Protein AF-G8Y1Y6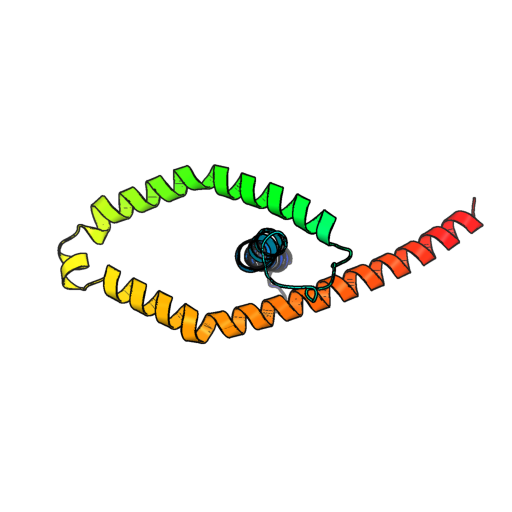-F1 (afdb_monomer_lite)

Organism: Pichia sorbitophila (strain ATCC MYA-4447 / BCRC 22081 / CBS 7064 / NBRC 10061 / NRRL Y-12695) (NCBI:txid559304)

Radius of gyration: 21.6 Å; chains: 1; bounding box: 58×42×57 Å

Structure (mmCIF, N/CA/C/O backbone):
data_AF-G8Y1Y6-F1
#
_entry.id   AF-G8Y1Y6-F1
#
loop_
_atom_site.group_PDB
_atom_site.id
_atom_site.type_symbol
_atom_site.label_atom_id
_atom_site.label_alt_id
_atom_site.label_comp_id
_atom_site.label_asym_id
_atom_site.label_entity_id
_atom_site.label_seq_id
_atom_site.pdbx_PDB_ins_code
_atom_site.Cartn_x
_atom_site.Cartn_y
_atom_site.Cartn_z
_atom_site.occupancy
_atom_site.B_iso_or_equiv
_atom_site.auth_seq_id
_atom_site.auth_comp_id
_atom_site.auth_asym_id
_atom_site.auth_atom_id
_atom_site.pdbx_PDB_model_num
ATOM 1 N N . MET A 1 1 ? -18.771 17.129 -18.923 1.00 40.56 1 MET A N 1
ATOM 2 C CA . MET A 1 1 ? -17.822 18.200 -18.549 1.00 40.56 1 MET A CA 1
ATOM 3 C C . MET A 1 1 ? -16.899 17.664 -17.447 1.00 40.56 1 MET A C 1
ATOM 5 O O . MET A 1 1 ? -17.116 17.940 -16.282 1.00 40.56 1 MET A O 1
ATOM 9 N N . VAL A 1 2 ? -15.947 16.788 -17.798 1.00 52.16 2 VAL A N 1
ATOM 10 C CA . VAL A 1 2 ? -15.055 16.070 -16.843 1.00 52.16 2 VAL A CA 1
ATOM 11 C C . VAL A 1 2 ? -13.584 16.178 -17.297 1.00 52.16 2 VAL A C 1
ATOM 13 O O . VAL A 1 2 ? -12.710 15.472 -16.822 1.00 52.16 2 VAL A O 1
ATOM 16 N N . CYS A 1 3 ? -13.281 17.068 -18.250 1.00 46.66 3 CYS A N 1
ATOM 17 C CA . CYS A 1 3 ? -11.976 17.084 -18.925 1.00 46.66 3 CYS A CA 1
ATOM 18 C C . CYS A 1 3 ? -10.922 17.982 -18.249 1.00 46.66 3 CYS A C 1
ATOM 20 O O . CYS A 1 3 ? -9.756 17.925 -18.616 1.00 46.66 3 CYS A O 1
ATOM 22 N N . CYS A 1 4 ? -11.322 18.779 -17.250 1.00 48.97 4 CYS A N 1
ATOM 23 C CA . CYS A 1 4 ? -10.444 19.645 -16.453 1.00 48.97 4 CYS A CA 1
ATOM 24 C C . CYS A 1 4 ? -10.511 19.297 -14.958 1.00 48.97 4 CYS A C 1
ATOM 26 O O . CYS A 1 4 ? -10.505 20.193 -14.115 1.00 48.97 4 CYS A O 1
ATOM 28 N N . LEU A 1 5 ? -10.579 18.011 -14.591 1.00 56.28 5 LEU A N 1
ATOM 29 C CA . LEU A 1 5 ? -10.037 17.650 -13.280 1.00 56.28 5 LEU A CA 1
ATOM 30 C C . LEU A 1 5 ? -8.556 18.024 -13.326 1.00 56.28 5 LEU A C 1
ATOM 32 O O . LEU A 1 5 ? -7.782 17.418 -14.063 1.00 56.28 5 LEU A O 1
ATOM 36 N N . SER A 1 6 ? -8.207 19.101 -12.621 1.00 72.75 6 SER A N 1
ATOM 37 C CA . SER A 1 6 ? -6.869 19.680 -12.550 1.00 72.75 6 SER A CA 1
ATOM 38 C C . SER A 1 6 ? -5.831 18.565 -12.481 1.00 72.75 6 SER A C 1
ATOM 40 O O . SER A 1 6 ? -5.957 17.702 -11.621 1.00 72.75 6 SER A O 1
ATOM 42 N N . LEU A 1 7 ? -4.809 18.575 -13.344 1.00 81.06 7 LEU A N 1
ATOM 43 C CA . LEU A 1 7 ? -3.752 17.548 -13.419 1.00 81.06 7 LEU A CA 1
ATOM 44 C C . LEU A 1 7 ? -3.246 17.090 -12.035 1.00 81.06 7 LEU A C 1
ATOM 46 O O . LEU A 1 7 ? -2.984 15.912 -11.812 1.00 81.06 7 LEU A O 1
ATOM 50 N N . LYS A 1 8 ? -3.188 18.029 -11.084 1.00 83.62 8 LYS A N 1
ATOM 51 C CA . LYS A 1 8 ? -2.889 17.792 -9.667 1.00 83.62 8 LYS A CA 1
ATOM 52 C C . LYS A 1 8 ? -3.779 16.715 -9.035 1.00 83.62 8 LYS A C 1
ATOM 54 O O . LYS A 1 8 ? -3.252 15.818 -8.399 1.00 83.62 8 LYS A O 1
ATOM 59 N N . PHE A 1 9 ? -5.094 16.775 -9.235 1.00 86.06 9 PHE A N 1
ATOM 60 C CA . PHE A 1 9 ? -6.049 15.811 -8.692 1.00 86.06 9 PHE A CA 1
ATOM 61 C C . PHE A 1 9 ? -5.821 14.413 -9.264 1.00 86.06 9 PHE A C 1
ATOM 63 O O . PHE A 1 9 ? -5.764 13.458 -8.503 1.00 86.06 9 PHE A O 1
ATOM 70 N N . ILE A 1 10 ? -5.597 14.298 -10.578 1.00 87.00 10 ILE A N 1
ATOM 71 C CA . ILE A 1 10 ? -5.300 13.011 -11.223 1.00 87.00 10 ILE A CA 1
ATOM 72 C C . ILE A 1 10 ? -4.029 12.399 -10.625 1.00 87.00 10 ILE A C 1
ATOM 74 O O . ILE A 1 10 ? -4.036 11.239 -10.220 1.00 87.00 10 ILE A O 1
ATOM 78 N N . ILE A 1 11 ? -2.957 13.188 -10.507 1.00 88.81 11 ILE A N 1
ATOM 79 C CA . ILE A 1 11 ? -1.693 12.735 -9.913 1.00 88.81 11 ILE A CA 1
ATOM 80 C C . ILE A 1 11 ? -1.902 12.310 -8.455 1.00 88.81 11 ILE A C 1
ATOM 82 O O . ILE A 1 11 ? -1.461 11.232 -8.065 1.00 88.81 11 ILE A O 1
ATOM 86 N N . THR A 1 12 ? -2.600 13.116 -7.653 1.00 89.88 12 THR A N 1
ATOM 87 C CA . THR A 1 12 ? -2.879 12.788 -6.250 1.00 89.88 12 THR A CA 1
ATOM 88 C C . THR A 1 12 ? -3.693 11.503 -6.123 1.00 89.88 12 THR A C 1
ATOM 90 O O . THR A 1 12 ? -3.365 10.670 -5.285 1.00 89.88 12 THR A O 1
ATOM 93 N N . THR A 1 13 ? -4.707 11.297 -6.966 1.00 90.00 13 THR A N 1
ATOM 94 C CA . THR A 1 13 ? -5.501 10.064 -6.973 1.00 90.00 13 THR A CA 1
ATOM 95 C C . THR A 1 13 ? -4.657 8.853 -7.358 1.00 90.00 13 THR A C 1
ATOM 97 O O . THR A 1 13 ? -4.746 7.832 -6.686 1.00 90.00 13 THR A O 1
ATOM 100 N N . ILE A 1 14 ? -3.800 8.962 -8.378 1.00 89.19 14 ILE A N 1
ATOM 101 C CA . ILE A 1 14 ? -2.889 7.873 -8.765 1.00 89.19 14 ILE A CA 1
ATOM 102 C C . ILE A 1 14 ? -1.952 7.528 -7.607 1.00 89.19 14 ILE A C 1
ATOM 104 O O . ILE A 1 14 ? -1.830 6.359 -7.258 1.00 89.19 14 ILE A O 1
ATOM 108 N N . ILE A 1 15 ? -1.338 8.531 -6.972 1.00 90.50 15 ILE A N 1
ATOM 109 C CA . ILE A 1 15 ? -0.452 8.319 -5.820 1.00 90.50 15 ILE A CA 1
ATOM 110 C C . ILE A 1 15 ? -1.215 7.668 -4.662 1.00 90.50 15 ILE A C 1
ATOM 112 O O . ILE A 1 15 ? -0.696 6.745 -4.043 1.00 90.50 15 ILE A O 1
ATOM 116 N N . ALA A 1 16 ? -2.443 8.106 -4.379 1.00 90.56 16 ALA A N 1
ATOM 117 C CA . ALA A 1 16 ? -3.262 7.537 -3.314 1.00 90.56 16 ALA A CA 1
ATOM 118 C C . ALA A 1 16 ? -3.635 6.071 -3.589 1.00 90.56 16 ALA A C 1
ATOM 120 O O . ALA A 1 16 ? -3.481 5.228 -2.709 1.00 90.56 16 ALA A O 1
ATOM 121 N N . ILE A 1 17 ? -4.071 5.751 -4.812 1.00 90.69 17 ILE A N 1
ATOM 122 C CA . ILE A 1 17 ? -4.395 4.377 -5.225 1.00 90.69 17 ILE A CA 1
ATOM 123 C C . ILE A 1 17 ? -3.146 3.497 -5.167 1.00 90.69 17 ILE A C 1
ATOM 125 O O . ILE A 1 17 ? -3.199 2.390 -4.638 1.00 90.69 17 ILE A O 1
ATOM 129 N N . TYR A 1 18 ? -2.015 3.998 -5.661 1.00 89.50 18 TYR A N 1
ATOM 130 C CA . TYR A 1 18 ? -0.749 3.275 -5.646 1.00 89.50 18 TYR A CA 1
ATOM 131 C C . TYR A 1 18 ? -0.232 3.044 -4.221 1.00 89.50 18 TYR A C 1
ATOM 133 O O . TYR A 1 18 ? 0.197 1.946 -3.882 1.00 89.50 18 TYR A O 1
ATOM 141 N N . GLY A 1 19 ? -0.339 4.051 -3.351 1.00 89.38 19 GLY A N 1
ATOM 142 C CA . GLY A 1 19 ? -0.028 3.921 -1.929 1.00 89.38 19 GLY A CA 1
ATOM 143 C C . GLY A 1 19 ? -0.911 2.880 -1.241 1.00 89.38 19 GLY A C 1
ATOM 144 O O . GLY A 1 19 ? -0.402 2.056 -0.486 1.00 89.38 19 GLY A O 1
ATOM 145 N N . LEU A 1 20 ? -2.213 2.859 -1.548 1.00 90.50 20 LEU A N 1
ATOM 146 C CA . LEU A 1 20 ? -3.146 1.859 -1.025 1.00 90.50 20 LEU A CA 1
ATOM 147 C C . LEU A 1 20 ? -2.807 0.443 -1.509 1.00 90.50 20 LEU A C 1
ATOM 149 O O . LEU A 1 20 ? -2.837 -0.491 -0.707 1.00 90.50 20 LEU A O 1
ATOM 153 N N . TYR A 1 21 ? -2.465 0.294 -2.790 1.00 91.12 21 TYR A N 1
ATOM 154 C CA . TYR A 1 21 ? -1.982 -0.954 -3.384 1.00 91.12 21 TYR A CA 1
ATOM 155 C C . TYR A 1 21 ? -0.720 -1.461 -2.673 1.00 91.12 21 TYR A C 1
ATOM 157 O O . TYR A 1 21 ? -0.666 -2.616 -2.244 1.00 91.12 21 TYR A O 1
ATOM 165 N N . LEU A 1 22 ? 0.272 -0.590 -2.473 1.00 89.50 22 LEU A N 1
ATOM 166 C CA . LEU A 1 22 ? 1.500 -0.952 -1.772 1.00 89.50 22 LEU A CA 1
ATOM 167 C C . LEU A 1 22 ? 1.214 -1.375 -0.329 1.00 89.50 22 LEU A C 1
ATOM 169 O O . LEU A 1 22 ? 1.626 -2.457 0.082 1.00 89.50 22 LEU A O 1
ATOM 173 N N . TYR A 1 23 ? 0.468 -0.551 0.409 1.00 88.88 23 TYR A N 1
ATOM 174 C CA . TYR A 1 23 ? 0.163 -0.773 1.821 1.00 88.88 23 TYR A CA 1
ATOM 175 C C . TYR A 1 23 ? -0.650 -2.049 2.055 1.00 88.88 23 TYR A C 1
ATOM 177 O O . TYR A 1 23 ? -0.319 -2.850 2.923 1.00 88.88 23 TYR A O 1
ATOM 185 N N . SER A 1 24 ? -1.718 -2.241 1.280 1.00 86.75 24 SER A N 1
ATOM 186 C CA . SER A 1 24 ? -2.743 -3.246 1.589 1.00 86.75 24 SER A CA 1
ATOM 187 C C . SER A 1 24 ? -2.527 -4.571 0.861 1.00 86.75 24 SER A C 1
ATOM 189 O O . SER A 1 24 ? -3.125 -5.577 1.240 1.00 86.75 24 SER A O 1
ATOM 191 N N . TYR A 1 25 ? -1.705 -4.585 -0.192 1.00 86.50 25 TYR A N 1
ATOM 192 C CA . TYR A 1 25 ? -1.523 -5.753 -1.051 1.00 86.50 25 TYR A CA 1
ATOM 193 C C . TYR A 1 25 ? -0.052 -6.102 -1.272 1.00 86.50 25 TYR A C 1
ATOM 195 O O . TYR A 1 25 ? 0.363 -7.200 -0.893 1.00 86.50 25 TYR A O 1
ATOM 203 N N . LYS A 1 26 ? 0.764 -5.193 -1.824 1.00 84.75 26 LYS A N 1
ATOM 204 C CA . LYS A 1 26 ? 2.132 -5.539 -2.247 1.00 84.75 26 LYS A CA 1
ATOM 205 C C . LYS A 1 26 ? 3.084 -5.790 -1.078 1.00 84.75 26 LYS A C 1
ATOM 207 O O . LYS A 1 26 ? 3.687 -6.858 -1.018 1.00 84.75 26 LYS A O 1
ATOM 212 N N . CYS A 1 27 ? 3.206 -4.853 -0.138 1.00 85.88 27 CYS A N 1
ATOM 213 C CA . CYS A 1 27 ? 4.134 -4.977 0.990 1.00 85.88 27 CYS A CA 1
ATOM 214 C C . CYS A 1 27 ? 3.795 -6.171 1.905 1.00 85.88 27 CYS A C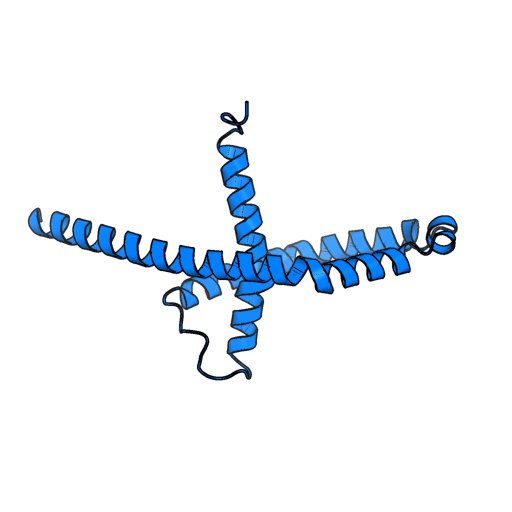 1
ATOM 216 O O . CYS A 1 27 ? 4.695 -6.963 2.180 1.00 85.88 27 CYS A O 1
ATOM 218 N N . PRO A 1 28 ? 2.519 -6.415 2.282 1.00 83.00 28 PRO A N 1
ATOM 219 C CA . PRO A 1 28 ? 2.152 -7.611 3.043 1.00 83.00 28 PRO A CA 1
ATOM 220 C C . PRO A 1 28 ? 2.372 -8.926 2.285 1.00 83.00 28 PRO A C 1
ATOM 222 O O . PRO A 1 28 ? 2.526 -9.970 2.916 1.00 83.00 28 PRO A O 1
ATOM 225 N N . SER A 1 29 ? 2.325 -8.908 0.948 1.00 75.12 29 SER A N 1
ATOM 226 C CA . SER A 1 29 ? 2.605 -10.091 0.122 1.00 75.12 29 SER A CA 1
ATOM 227 C C . SER A 1 29 ? 4.102 -10.381 0.017 1.00 75.12 29 SER A C 1
ATOM 229 O O . SER A 1 29 ? 4.484 -11.545 -0.050 1.00 75.12 29 SER A O 1
ATOM 231 N N . LEU A 1 30 ? 4.946 -9.343 0.028 1.00 73.12 30 LEU A N 1
ATOM 232 C CA . LEU A 1 30 ? 6.406 -9.478 0.047 1.00 73.12 30 LEU A CA 1
ATOM 233 C C . LEU A 1 30 ? 6.911 -9.997 1.396 1.00 73.12 30 LEU A C 1
ATOM 235 O O . LEU A 1 30 ? 7.759 -10.882 1.418 1.00 73.12 30 LEU A O 1
ATOM 239 N N . ASP A 1 31 ? 6.346 -9.502 2.497 1.00 69.12 31 ASP A N 1
ATOM 240 C CA . ASP A 1 31 ? 6.693 -9.939 3.854 1.00 69.12 31 ASP A CA 1
ATOM 241 C C . ASP A 1 31 ? 6.297 -11.411 4.091 1.00 69.12 31 ASP A C 1
ATOM 243 O O . ASP A 1 31 ? 7.084 -12.224 4.574 1.00 69.12 31 ASP A O 1
ATOM 247 N N . ARG A 1 32 ? 5.103 -11.808 3.620 1.00 60.03 32 ARG A N 1
ATOM 248 C CA . ARG A 1 32 ? 4.637 -13.208 3.666 1.00 60.03 32 ARG A CA 1
ATOM 249 C C . ARG A 1 32 ? 5.382 -14.145 2.710 1.00 60.03 32 ARG A C 1
ATOM 251 O O . ARG A 1 32 ? 5.527 -15.323 3.016 1.00 60.03 32 ARG A O 1
ATOM 258 N N . GLY A 1 33 ? 5.892 -13.645 1.584 1.00 52.22 33 GLY A N 1
ATOM 259 C CA . GLY A 1 33 ? 6.642 -14.436 0.598 1.00 52.22 33 GLY A CA 1
ATOM 260 C C . GLY A 1 33 ? 7.993 -14.973 1.091 1.00 52.22 33 GLY A C 1
ATOM 261 O O . GLY A 1 33 ? 8.553 -15.867 0.462 1.00 52.22 33 GLY A O 1
ATOM 262 N N . VAL A 1 34 ? 8.514 -14.475 2.219 1.00 47.91 34 VAL A N 1
ATOM 263 C CA . VAL A 1 34 ? 9.749 -14.978 2.852 1.00 47.91 34 VAL A CA 1
ATOM 264 C C . VAL A 1 34 ? 9.478 -16.205 3.736 1.00 47.91 34 VAL A C 1
ATOM 266 O O . VAL A 1 34 ? 10.382 -17.006 3.973 1.00 47.91 34 VAL A O 1
ATOM 269 N N . ILE A 1 35 ? 8.236 -16.391 4.202 1.00 43.88 35 ILE A N 1
ATOM 270 C CA . ILE A 1 35 ? 7.856 -17.443 5.152 1.00 43.88 35 ILE A CA 1
ATOM 271 C C . ILE A 1 35 ? 6.535 -18.093 4.707 1.00 43.88 35 ILE A C 1
ATOM 273 O O . ILE A 1 35 ? 5.479 -17.842 5.279 1.00 43.88 35 ILE A O 1
ATOM 277 N N . GLY A 1 36 ? 6.599 -18.990 3.721 1.00 37.97 36 GLY A N 1
ATOM 278 C CA . GLY A 1 36 ? 5.713 -20.159 3.760 1.00 37.97 36 GLY A CA 1
ATOM 279 C C . GLY A 1 36 ? 4.587 -20.316 2.742 1.00 37.97 36 GLY A C 1
ATOM 280 O O . GLY A 1 36 ? 3.711 -21.116 3.030 1.00 37.97 36 GLY A O 1
ATOM 281 N N . ASP A 1 37 ? 4.618 -19.704 1.556 1.00 39.31 37 ASP A N 1
ATOM 282 C CA . ASP A 1 37 ? 3.794 -20.196 0.437 1.00 39.31 37 ASP A CA 1
ATOM 283 C C . ASP A 1 37 ? 4.611 -20.277 -0.855 1.00 39.31 37 ASP A C 1
ATOM 285 O O . ASP A 1 37 ? 5.288 -19.334 -1.264 1.00 39.31 37 ASP A O 1
ATOM 289 N N . GLY A 1 38 ? 4.611 -21.477 -1.433 1.00 36.06 38 GLY A N 1
ATOM 290 C CA . GLY A 1 38 ? 5.590 -21.956 -2.397 1.00 36.06 38 GLY A CA 1
ATOM 291 C C . GLY A 1 38 ? 5.705 -21.151 -3.690 1.00 36.06 38 GLY A C 1
ATOM 292 O O . GLY A 1 38 ? 4.711 -20.755 -4.282 1.00 36.06 38 GLY A O 1
ATOM 293 N N . VAL A 1 39 ? 6.959 -20.984 -4.118 1.00 41.56 39 VAL A N 1
ATOM 294 C CA . VAL A 1 39 ? 7.524 -21.193 -5.471 1.00 41.56 39 VAL A CA 1
ATOM 295 C C . VAL A 1 39 ? 6.918 -20.454 -6.689 1.00 41.56 39 VAL A C 1
ATOM 297 O O . VAL A 1 39 ? 7.657 -20.249 -7.644 1.00 41.56 39 VAL A O 1
ATOM 300 N N . ASP A 1 40 ? 5.690 -19.927 -6.670 1.00 39.06 40 ASP A N 1
ATOM 301 C CA . ASP A 1 40 ? 4.998 -19.459 -7.889 1.00 39.06 40 ASP A CA 1
ATOM 302 C C . ASP A 1 40 ? 4.577 -17.980 -7.913 1.00 39.06 40 ASP A C 1
ATOM 304 O O . ASP A 1 40 ? 4.010 -17.511 -8.903 1.00 39.06 40 ASP A O 1
ATOM 308 N N . LYS A 1 41 ? 4.910 -17.171 -6.902 1.00 44.69 41 LYS A N 1
ATOM 309 C CA . LYS A 1 41 ? 4.843 -15.708 -7.058 1.00 44.69 41 LYS A CA 1
ATOM 310 C C . LYS A 1 41 ? 6.159 -15.205 -7.621 1.00 44.69 41 LYS A C 1
ATOM 312 O O . LYS A 1 41 ? 7.019 -14.733 -6.887 1.00 44.69 41 LYS A O 1
ATOM 317 N N . VAL A 1 42 ? 6.285 -15.396 -8.937 1.00 47.03 42 VAL A N 1
ATOM 318 C CA . VAL A 1 42 ? 7.157 -14.689 -9.885 1.00 47.03 42 VAL A CA 1
ATOM 319 C C . VAL A 1 42 ? 8.025 -13.653 -9.180 1.00 47.03 42 VAL A C 1
ATOM 321 O O . VAL A 1 42 ? 7.518 -12.617 -8.747 1.00 47.03 42 VAL A O 1
ATOM 324 N N . LEU A 1 43 ? 9.327 -13.936 -9.082 1.00 51.50 43 LEU A N 1
ATOM 325 C CA . LEU A 1 43 ? 10.369 -12.963 -8.760 1.00 51.50 43 LEU A CA 1
ATOM 326 C C . LEU A 1 43 ? 10.197 -11.757 -9.691 1.00 51.50 43 LEU A C 1
ATOM 328 O O . LEU A 1 43 ? 10.759 -11.710 -10.784 1.00 51.50 43 LEU A O 1
ATOM 332 N N . HIS A 1 44 ? 9.361 -10.800 -9.290 1.00 57.09 44 HIS A N 1
ATOM 333 C CA . HIS A 1 44 ? 9.101 -9.612 -10.080 1.00 57.09 44 HIS A CA 1
ATOM 334 C C . HIS A 1 44 ? 10.455 -8.904 -10.190 1.00 57.09 44 HIS A C 1
ATOM 336 O O . HIS A 1 44 ? 11.101 -8.699 -9.155 1.00 57.09 44 HIS A O 1
ATOM 342 N N . PRO A 1 45 ? 10.913 -8.496 -11.384 1.00 64.19 45 PRO A N 1
ATOM 343 C CA . PRO A 1 45 ? 12.210 -7.825 -11.540 1.00 64.19 45 PRO A CA 1
ATOM 344 C C . PRO A 1 45 ? 12.297 -6.531 -10.706 1.00 64.19 45 PRO A C 1
ATOM 346 O O . PRO A 1 45 ? 13.376 -6.030 -10.406 1.00 64.19 45 PRO A O 1
ATOM 349 N N . LEU A 1 46 ? 11.141 -6.027 -10.265 1.00 71.50 46 LEU A N 1
ATOM 350 C CA . LEU A 1 46 ? 10.960 -4.862 -9.408 1.00 71.50 46 LEU A CA 1
ATOM 351 C C . LEU A 1 46 ? 11.004 -5.167 -7.899 1.00 71.50 46 LEU A C 1
ATOM 353 O O . LEU A 1 46 ? 10.852 -4.245 -7.106 1.00 71.50 46 LEU A O 1
ATOM 357 N N . THR A 1 47 ? 11.212 -6.415 -7.465 1.00 73.62 47 THR A N 1
ATOM 358 C CA . THR A 1 47 ? 11.147 -6.807 -6.038 1.00 73.62 47 THR A CA 1
ATOM 359 C C . THR A 1 47 ? 12.074 -5.963 -5.159 1.00 73.62 47 THR A C 1
ATOM 361 O O . THR A 1 47 ? 11.653 -5.461 -4.121 1.00 73.62 47 THR A O 1
ATOM 364 N N . HIS A 1 48 ? 13.303 -5.696 -5.610 1.00 74.75 48 HIS A N 1
ATOM 365 C CA . HIS A 1 48 ? 14.232 -4.822 -4.888 1.00 74.75 48 HIS A CA 1
ATOM 366 C C . HIS A 1 48 ? 13.708 -3.379 -4.753 1.00 74.75 48 HIS A C 1
ATOM 368 O O . HIS A 1 48 ? 13.864 -2.742 -3.710 1.00 74.75 48 HIS A O 1
ATOM 374 N N . HIS A 1 49 ? 13.064 -2.850 -5.798 1.00 79.69 49 HIS A N 1
ATOM 375 C CA . HIS A 1 49 ? 12.454 -1.522 -5.755 1.00 79.69 49 HIS A CA 1
ATOM 376 C C . HIS A 1 49 ? 11.251 -1.493 -4.813 1.00 79.69 49 HIS A C 1
ATOM 378 O O . HIS A 1 49 ? 11.138 -0.565 -4.013 1.00 79.69 49 HIS A O 1
ATOM 384 N N . HIS A 1 50 ? 10.408 -2.524 -4.848 1.00 83.31 50 HIS A N 1
ATOM 385 C CA . HIS A 1 50 ? 9.276 -2.644 -3.941 1.00 83.31 50 HIS A CA 1
ATOM 386 C C . HIS A 1 50 ? 9.713 -2.753 -2.483 1.00 83.31 50 HIS A C 1
ATOM 388 O O . HIS A 1 50 ? 9.158 -2.031 -1.669 1.00 83.31 50 HIS A O 1
ATOM 394 N N . ASN A 1 51 ? 10.753 -3.526 -2.155 1.00 81.94 51 ASN A N 1
ATOM 395 C CA . ASN A 1 51 ? 11.270 -3.610 -0.783 1.00 81.94 51 ASN A CA 1
ATOM 396 C C . ASN A 1 51 ? 11.664 -2.231 -0.238 1.00 81.94 51 ASN A C 1
ATOM 398 O O . ASN A 1 51 ? 11.206 -1.828 0.824 1.00 81.94 51 ASN A O 1
ATOM 402 N N . LYS A 1 52 ? 12.422 -1.443 -1.012 1.00 85.19 52 LYS A N 1
ATOM 403 C CA . LYS A 1 52 ? 12.824 -0.092 -0.592 1.00 85.19 52 LYS A CA 1
ATOM 404 C C . LYS A 1 52 ? 11.631 0.855 -0.416 1.00 85.19 52 LYS A C 1
ATOM 406 O O . LYS A 1 52 ? 11.631 1.693 0.485 1.00 85.19 52 LYS A O 1
ATOM 411 N N . VAL A 1 53 ? 10.636 0.759 -1.297 1.00 86.19 53 VAL A N 1
ATOM 412 C CA . VAL A 1 53 ? 9.417 1.574 -1.206 1.00 86.19 53 VAL A CA 1
ATOM 413 C C . VAL A 1 53 ? 8.568 1.143 -0.006 1.00 86.19 53 VAL A C 1
ATOM 415 O O . VAL A 1 53 ? 8.079 2.006 0.716 1.00 86.19 53 VAL A O 1
ATOM 418 N N . CYS A 1 54 ? 8.457 -0.159 0.255 1.00 87.31 54 CYS A N 1
ATOM 419 C CA . CYS A 1 54 ? 7.775 -0.719 1.418 1.00 87.31 54 CYS A CA 1
ATOM 420 C C . CYS A 1 54 ? 8.451 -0.310 2.729 1.00 87.31 54 CYS A C 1
ATOM 422 O O . CYS A 1 54 ? 7.759 0.121 3.643 1.00 87.31 54 CYS A O 1
ATOM 424 N N . ASP A 1 55 ? 9.783 -0.324 2.804 1.00 86.94 55 ASP A N 1
ATOM 425 C CA . ASP A 1 55 ? 10.518 0.172 3.974 1.00 86.94 55 ASP A CA 1
ATOM 426 C C . ASP A 1 55 ? 10.219 1.651 4.250 1.00 86.94 55 ASP A C 1
ATOM 428 O O . ASP A 1 55 ? 10.031 2.065 5.395 1.00 86.94 55 ASP A O 1
ATOM 432 N N . GLY A 1 56 ? 10.176 2.470 3.195 1.00 87.06 56 GLY A N 1
ATOM 433 C CA . GLY A 1 56 ? 9.810 3.881 3.304 1.00 87.06 56 GLY A CA 1
ATOM 434 C C . GLY A 1 56 ? 8.364 4.073 3.763 1.00 87.06 56 GLY A C 1
ATOM 435 O O . GLY A 1 56 ? 8.097 4.904 4.631 1.00 87.06 56 GLY A O 1
ATOM 436 N N . LEU A 1 57 ? 7.445 3.280 3.212 1.00 87.44 57 LEU A N 1
ATOM 437 C CA . LEU A 1 57 ? 6.033 3.301 3.570 1.00 87.44 57 LEU A CA 1
ATOM 438 C C . LEU A 1 57 ? 5.820 2.886 5.030 1.00 87.44 57 LEU A C 1
ATOM 440 O O . LEU A 1 57 ? 5.142 3.601 5.761 1.00 87.44 57 LEU A O 1
ATOM 444 N N . ASN A 1 58 ? 6.461 1.802 5.470 1.00 87.31 58 ASN A N 1
ATOM 445 C CA . ASN A 1 58 ? 6.401 1.305 6.843 1.00 87.31 58 ASN A CA 1
ATOM 446 C C . ASN A 1 58 ? 6.925 2.346 7.834 1.00 87.31 58 ASN A C 1
ATOM 448 O O . ASN A 1 58 ? 6.242 2.653 8.800 1.00 87.31 58 ASN A O 1
ATOM 452 N N . LYS A 1 59 ? 8.050 3.010 7.539 1.00 88.94 59 LYS A N 1
ATOM 453 C CA . LYS A 1 59 ? 8.534 4.134 8.364 1.00 88.94 59 LYS A CA 1
ATOM 454 C C . LYS A 1 59 ? 7.518 5.272 8.470 1.00 88.94 59 LYS A C 1
ATOM 456 O O . LYS A 1 59 ? 7.385 5.884 9.527 1.00 88.94 59 LYS A O 1
ATOM 461 N N . GLY A 1 60 ? 6.814 5.576 7.380 1.00 85.88 60 GLY A N 1
ATOM 462 C CA . GLY A 1 60 ? 5.742 6.571 7.379 1.00 85.88 60 GLY A CA 1
ATOM 463 C C . GLY A 1 60 ? 4.552 6.147 8.243 1.00 85.88 60 GLY A C 1
ATOM 464 O O . GLY A 1 60 ? 4.023 6.957 9.004 1.00 85.88 60 GLY A O 1
ATOM 465 N N . VAL A 1 61 ? 4.167 4.873 8.163 1.00 86.88 61 VAL A N 1
ATOM 466 C CA . VAL A 1 61 ? 3.121 4.275 9.002 1.00 86.88 61 VAL A CA 1
ATOM 467 C C . VAL A 1 61 ? 3.527 4.305 10.472 1.00 86.88 61 VAL A C 1
ATOM 469 O O . VAL A 1 61 ? 2.743 4.770 11.291 1.00 86.88 61 VAL A O 1
ATOM 472 N N . ASP A 1 62 ? 4.752 3.910 10.806 1.00 90.00 62 ASP A N 1
ATOM 473 C CA . ASP A 1 62 ? 5.277 3.922 12.174 1.00 90.00 62 ASP A CA 1
ATOM 474 C C . ASP A 1 62 ? 5.295 5.335 12.761 1.00 90.00 62 ASP A C 1
ATOM 476 O O . ASP A 1 62 ? 4.924 5.545 13.916 1.00 90.00 62 ASP A O 1
ATOM 480 N N . PHE A 1 63 ? 5.658 6.328 11.946 1.00 92.69 63 PHE A N 1
ATOM 481 C CA . PHE A 1 63 ? 5.608 7.733 12.337 1.00 92.69 63 PHE A CA 1
ATOM 482 C C . PHE A 1 63 ? 4.172 8.219 12.602 1.00 92.69 63 PHE A C 1
ATOM 484 O O . PHE A 1 63 ? 3.936 8.970 13.549 1.00 92.69 63 PHE A O 1
ATOM 491 N N . ALA A 1 64 ? 3.202 7.795 11.787 1.00 89.56 64 ALA A N 1
ATOM 492 C CA . ALA A 1 64 ? 1.800 8.191 11.922 1.00 89.56 64 ALA A CA 1
ATOM 493 C C . ALA A 1 64 ? 1.050 7.415 13.023 1.00 89.56 64 ALA A C 1
ATOM 495 O O . ALA A 1 64 ? 0.132 7.956 13.644 1.00 89.56 64 ALA A O 1
ATOM 496 N N . SER A 1 65 ? 1.454 6.174 13.290 1.00 90.75 65 SER A N 1
ATOM 497 C CA . SER A 1 65 ? 0.848 5.242 14.245 1.00 90.75 65 SER A CA 1
ATOM 498 C C . SER A 1 65 ? 0.519 5.858 15.616 1.00 90.75 65 SER A C 1
ATOM 500 O O . SER A 1 65 ? -0.637 5.765 16.036 1.00 90.75 65 SER A O 1
ATOM 502 N N . PRO A 1 66 ? 1.429 6.581 16.305 1.00 92.06 66 PRO A N 1
ATOM 503 C CA . PRO A 1 66 ? 1.105 7.181 17.601 1.00 92.06 66 PRO A CA 1
ATOM 504 C C . PRO A 1 66 ? 0.007 8.253 17.523 1.00 92.06 66 PRO A C 1
ATOM 506 O O . PRO A 1 66 ? -0.738 8.446 18.485 1.00 92.06 66 PRO A O 1
ATOM 509 N N . TYR A 1 67 ? -0.122 8.959 16.397 1.00 90.88 67 TYR A N 1
ATOM 510 C CA . TYR A 1 67 ? -1.180 9.954 16.204 1.00 90.88 67 TYR A CA 1
ATOM 511 C C . TYR A 1 67 ? -2.524 9.286 15.934 1.00 90.88 67 TYR A C 1
ATOM 513 O O . TYR A 1 67 ? -3.534 9.691 16.507 1.00 90.88 67 TYR A O 1
ATOM 521 N N . VAL A 1 68 ? -2.527 8.230 15.118 1.00 88.62 68 VAL A N 1
ATOM 522 C CA . VAL A 1 68 ? -3.720 7.412 14.873 1.00 88.62 68 VAL A CA 1
ATOM 523 C C . VAL A 1 68 ? -4.208 6.787 16.179 1.00 88.62 68 VAL A C 1
ATOM 525 O O . VAL A 1 68 ? -5.393 6.875 16.485 1.00 88.62 68 VAL A O 1
ATOM 528 N N . ALA A 1 69 ? -3.300 6.254 17.000 1.00 88.62 69 ALA A N 1
ATOM 529 C CA . ALA A 1 69 ? -3.632 5.690 18.305 1.00 88.62 69 ALA A CA 1
ATOM 530 C C . ALA A 1 69 ? -4.272 6.725 19.247 1.00 88.62 69 ALA A C 1
ATOM 532 O O . ALA A 1 69 ? -5.264 6.423 19.905 1.00 88.62 69 ALA A O 1
ATOM 533 N N . LYS A 1 70 ? -3.766 7.968 19.272 1.00 90.56 70 LYS A N 1
ATOM 534 C CA . LYS A 1 70 ? -4.378 9.059 20.054 1.00 90.56 70 LYS A CA 1
ATOM 535 C C . LYS A 1 70 ? -5.789 9.400 19.581 1.00 90.56 70 LYS A C 1
ATOM 537 O O . LYS A 1 70 ? -6.667 9.631 20.407 1.00 90.56 70 LYS A O 1
ATOM 542 N N . VAL A 1 71 ? -6.007 9.445 18.268 1.00 89.12 71 VAL A N 1
ATOM 543 C CA . VAL A 1 71 ? -7.338 9.692 17.698 1.00 89.12 71 VAL A CA 1
ATOM 544 C C . VAL A 1 71 ? -8.282 8.554 18.071 1.00 89.12 71 VAL A C 1
ATOM 546 O O . VAL A 1 71 ? -9.362 8.821 18.589 1.00 89.12 71 VAL A O 1
ATOM 549 N N . GLN A 1 72 ? -7.852 7.303 17.898 1.00 86.38 72 GLN A N 1
ATOM 550 C CA . GLN A 1 72 ? -8.642 6.128 18.257 1.00 86.38 72 GLN A CA 1
ATOM 551 C C . GLN A 1 72 ? -9.032 6.147 19.740 1.00 86.38 72 GLN A C 1
ATOM 553 O O . GLN A 1 72 ? -10.210 6.043 20.061 1.00 86.38 72 GLN A O 1
ATOM 558 N N . GLN A 1 73 ? -8.074 6.414 20.631 1.00 88.00 73 GLN A N 1
ATOM 559 C CA . GLN A 1 73 ? -8.330 6.538 22.065 1.00 88.00 73 GLN A CA 1
ATOM 560 C C . GLN A 1 73 ? -9.359 7.638 22.381 1.00 88.00 73 GLN A C 1
ATOM 562 O O . GLN A 1 73 ? -10.218 7.454 23.242 1.00 88.00 73 GLN A O 1
ATOM 567 N N . GLY A 1 74 ? -9.303 8.771 21.675 1.00 87.00 74 GLY A N 1
ATOM 568 C CA . GLY A 1 74 ? -10.290 9.841 21.809 1.00 87.00 74 GLY A CA 1
ATOM 569 C C . GLY A 1 74 ? -11.690 9.432 21.339 1.00 87.00 74 GLY A C 1
ATOM 570 O O . GLY A 1 74 ? -12.675 9.737 22.015 1.00 87.00 74 GLY A O 1
ATOM 571 N N . LEU A 1 75 ? -11.798 8.711 20.217 1.00 84.62 75 LEU A N 1
ATOM 572 C CA . LEU A 1 75 ? -13.077 8.159 19.758 1.00 84.62 75 LEU A CA 1
ATOM 573 C C . LEU A 1 75 ? -13.641 7.145 20.757 1.00 84.62 75 LEU A C 1
ATOM 575 O O . LEU A 1 75 ? -14.831 7.199 21.064 1.00 84.62 75 LEU A O 1
ATOM 579 N N . ASP A 1 76 ? -12.809 6.265 21.303 1.00 84.75 76 ASP A N 1
ATOM 580 C CA . ASP A 1 76 ? -13.236 5.258 22.276 1.00 84.75 76 ASP A CA 1
ATOM 581 C C . ASP A 1 76 ? -13.783 5.916 23.551 1.00 84.75 76 ASP A C 1
ATOM 583 O O . ASP A 1 76 ? -14.865 5.567 24.030 1.00 84.75 76 ASP A O 1
ATOM 587 N N . GLN A 1 77 ? -13.086 6.936 24.057 1.00 86.12 77 GLN A N 1
ATOM 588 C CA . GLN A 1 77 ? -13.457 7.636 25.288 1.00 86.12 77 GLN A CA 1
ATOM 589 C C . GLN A 1 77 ? -14.688 8.537 25.150 1.00 86.12 77 GLN A C 1
ATOM 591 O O . GLN A 1 77 ? -15.426 8.696 26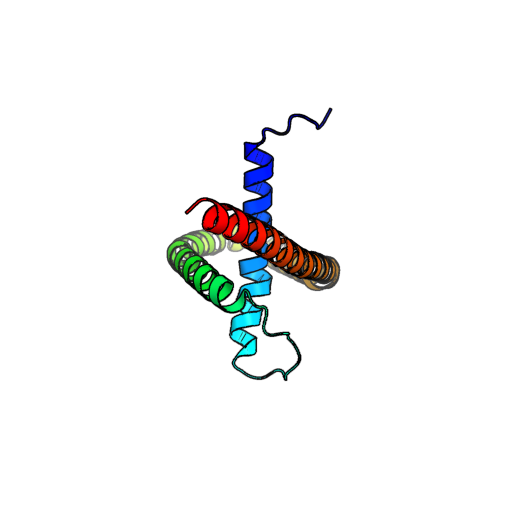.121 1.00 86.12 77 GLN A O 1
ATOM 596 N N . HIS A 1 78 ? -14.919 9.137 23.979 1.00 84.69 78 HIS A N 1
ATOM 597 C CA . HIS A 1 78 ? -15.975 10.142 23.814 1.00 84.69 78 HIS A CA 1
ATOM 598 C C . HIS A 1 78 ? -17.126 9.706 22.913 1.00 84.69 78 HIS A C 1
ATOM 600 O O . HIS A 1 78 ? -18.273 10.044 23.196 1.00 84.69 78 HIS A O 1
ATOM 606 N N . VAL A 1 79 ? -16.847 8.973 21.837 1.00 81.94 79 VAL A N 1
ATOM 607 C CA . VAL A 1 79 ? -17.857 8.566 20.855 1.00 81.94 79 VAL A CA 1
ATOM 608 C C . VAL A 1 79 ? -18.428 7.212 21.242 1.00 81.94 79 VAL A C 1
ATOM 610 O O . VAL A 1 79 ? -19.621 7.119 21.512 1.00 81.94 79 VAL A O 1
ATOM 613 N N . PHE A 1 80 ? -17.595 6.176 21.344 1.00 82.62 80 PHE A N 1
ATOM 614 C CA . PHE A 1 80 ? -18.070 4.815 21.615 1.00 82.62 80 PHE A CA 1
ATOM 615 C C . PHE A 1 80 ? -18.534 4.619 23.067 1.00 82.62 80 PHE A C 1
ATOM 617 O O . PHE A 1 80 ? -19.449 3.838 23.332 1.00 82.62 80 PHE A O 1
ATOM 624 N N . ALA A 1 81 ? -17.997 5.394 24.014 1.00 83.31 81 ALA A N 1
ATOM 625 C CA . ALA A 1 81 ? -18.497 5.416 25.387 1.00 83.31 81 ALA A CA 1
ATOM 626 C C . ALA A 1 81 ? -19.869 6.108 25.540 1.00 83.31 81 ALA A C 1
ATOM 628 O O . ALA A 1 81 ? -20.546 5.879 26.550 1.00 83.31 81 ALA A O 1
ATOM 629 N N . HIS A 1 82 ? -20.293 6.929 24.568 1.00 87.00 82 HIS A N 1
ATOM 630 C CA . HIS A 1 82 ? -21.525 7.711 24.658 1.00 87.00 82 HIS A CA 1
ATOM 631 C C . HIS A 1 82 ? -22.769 6.799 24.694 1.00 87.00 82 HIS A C 1
ATOM 633 O O . HIS A 1 82 ? -22.856 5.852 23.906 1.00 87.00 82 HIS A O 1
ATOM 639 N N . PRO A 1 83 ? -23.787 7.089 25.533 1.00 86.25 83 PRO A N 1
ATOM 640 C CA . PRO A 1 83 ? -24.987 6.255 25.652 1.00 86.25 83 PRO A CA 1
ATOM 641 C C . PRO A 1 83 ? -25.695 5.997 24.319 1.00 86.25 83 PRO A C 1
ATOM 643 O O . PRO A 1 83 ? -26.129 4.880 24.064 1.00 86.25 83 PRO A O 1
ATOM 646 N N . LEU A 1 84 ? -25.746 7.002 23.438 1.00 85.25 84 LEU A N 1
ATOM 647 C CA . LEU A 1 84 ? -26.320 6.848 22.096 1.00 85.25 84 LEU A CA 1
ATOM 648 C C . LEU A 1 84 ? -25.511 5.885 21.217 1.00 85.25 84 LEU A C 1
ATOM 650 O O . LEU A 1 84 ? -26.100 5.095 20.490 1.00 85.25 84 LEU A O 1
ATOM 654 N N . ALA A 1 85 ? -24.177 5.901 21.283 1.00 80.19 85 ALA A N 1
ATOM 655 C CA . ALA A 1 85 ? -23.362 4.989 20.482 1.00 80.19 85 ALA A CA 1
ATOM 656 C C . ALA A 1 85 ? -23.555 3.528 20.913 1.00 80.19 85 ALA A C 1
ATOM 658 O O . ALA A 1 85 ? -23.634 2.643 20.061 1.00 80.19 85 ALA A O 1
ATOM 659 N N . LYS A 1 86 ? -23.719 3.299 22.223 1.00 81.88 86 LYS A N 1
ATOM 660 C CA . LYS A 1 86 ? -24.089 1.993 22.783 1.00 81.88 86 LYS A CA 1
ATOM 661 C C . LYS A 1 86 ? -25.509 1.591 22.392 1.00 81.88 86 LYS A C 1
ATOM 663 O O . LYS A 1 86 ? -25.715 0.480 21.928 1.00 81.88 86 LYS A O 1
ATOM 668 N N . GLN A 1 87 ? -26.469 2.508 22.514 1.00 88.75 87 GLN A N 1
ATOM 669 C CA . GLN A 1 87 ? -27.873 2.268 22.165 1.00 88.75 87 GLN A CA 1
ATOM 670 C C . GLN A 1 87 ? -28.060 1.908 20.686 1.00 88.75 87 GLN A C 1
ATOM 672 O O . GLN A 1 87 ? -28.896 1.072 20.360 1.00 88.75 87 GLN A O 1
ATOM 677 N N . TYR A 1 88 ? -27.300 2.537 19.789 1.00 85.69 88 TYR A N 1
ATOM 678 C CA . TYR A 1 88 ? -27.360 2.261 18.352 1.00 85.69 88 TYR A CA 1
ATOM 679 C C . TYR A 1 88 ? -26.400 1.161 17.889 1.00 85.69 88 TYR A C 1
ATOM 681 O O . TYR A 1 88 ? -26.340 0.905 16.680 1.00 85.69 88 TYR A O 1
ATOM 689 N N . GLU A 1 89 ? -25.677 0.533 18.823 1.00 85.06 89 GLU A N 1
ATOM 690 C CA . GLU A 1 89 ? -24.704 -0.535 18.574 1.00 85.06 89 GLU A CA 1
ATOM 691 C C . GLU A 1 89 ? -23.712 -0.167 17.461 1.00 85.06 89 GLU A C 1
ATOM 693 O O . GLU A 1 89 ? -23.441 -0.946 16.546 1.00 85.06 89 GLU A O 1
ATOM 698 N N . VAL A 1 90 ? -23.201 1.069 17.506 1.00 84.56 90 VAL A N 1
ATOM 699 C CA . VAL A 1 90 ? -22.396 1.643 16.415 1.00 84.56 90 VAL A CA 1
ATOM 700 C C . VAL A 1 90 ? -21.181 0.772 16.105 1.00 84.56 90 VAL A C 1
ATOM 702 O O . VAL A 1 90 ? -20.896 0.542 14.935 1.00 84.56 90 VAL A O 1
ATOM 705 N N . GLU A 1 91 ? -20.516 0.239 17.130 1.00 82.19 91 GLU A N 1
ATOM 706 C CA . GLU A 1 91 ? -19.365 -0.658 16.988 1.00 82.19 91 GLU A CA 1
ATOM 707 C C . GLU A 1 91 ? -19.728 -1.954 16.242 1.00 82.19 91 GLU A C 1
ATOM 709 O O . GLU A 1 91 ? -19.102 -2.284 15.238 1.00 82.19 91 GLU A O 1
ATOM 714 N N . SER A 1 92 ? -20.812 -2.624 16.647 1.00 85.44 92 SER A N 1
ATOM 715 C CA . SER A 1 92 ? -21.318 -3.845 15.996 1.00 85.44 92 SER A CA 1
ATOM 716 C C . SER A 1 92 ? -21.667 -3.615 14.520 1.00 85.44 92 SER A C 1
ATOM 718 O O . SER A 1 92 ? -21.321 -4.408 13.638 1.00 85.44 92 SER A O 1
ATOM 720 N N . LYS A 1 93 ? -22.301 -2.478 14.211 1.00 88.31 93 LYS A N 1
ATOM 721 C CA . LYS A 1 93 ? -22.614 -2.100 12.825 1.00 88.31 93 LYS A CA 1
ATOM 722 C C . LYS A 1 93 ? -21.356 -1.813 12.016 1.00 88.31 93 LYS A C 1
ATOM 724 O O . LYS A 1 93 ? -21.289 -2.202 10.852 1.00 88.31 93 LYS A O 1
ATOM 729 N N . LEU A 1 94 ? -20.359 -1.167 12.616 1.00 86.19 94 LEU A N 1
ATOM 730 C CA . LEU A 1 94 ? -19.076 -0.898 11.971 1.00 86.19 94 LEU A CA 1
ATOM 731 C C . LEU A 1 94 ? -18.345 -2.201 11.633 1.00 86.19 94 LEU A C 1
ATOM 733 O O . LEU A 1 94 ? -17.869 -2.351 10.510 1.00 86.19 94 LEU A O 1
ATOM 737 N N . GLU A 1 95 ? -18.327 -3.166 12.552 1.00 88.69 95 GLU A N 1
ATOM 738 C CA . GLU A 1 95 ? -17.769 -4.500 12.307 1.00 88.69 95 GLU A CA 1
ATOM 739 C C . GLU A 1 95 ? -18.540 -5.257 11.222 1.00 88.69 95 GLU A C 1
ATOM 741 O O . GLU A 1 95 ? -17.936 -5.861 10.336 1.00 88.69 95 GLU A O 1
ATOM 746 N N . THR A 1 96 ? -19.869 -5.144 11.198 1.00 89.69 96 THR A N 1
ATOM 747 C CA . THR A 1 96 ? -20.694 -5.735 10.133 1.00 89.69 96 THR A CA 1
ATOM 748 C C . THR A 1 96 ? -20.358 -5.140 8.763 1.00 89.69 96 THR A C 1
ATOM 750 O O . THR A 1 96 ? -20.217 -5.870 7.782 1.00 89.69 96 THR A O 1
ATOM 753 N N . VAL A 1 97 ? -20.181 -3.818 8.677 1.00 90.56 97 VAL A N 1
ATOM 754 C CA . VAL A 1 97 ? -19.782 -3.144 7.432 1.00 90.56 97 VAL A CA 1
ATOM 755 C C . VAL A 1 97 ? -18.376 -3.561 7.008 1.00 90.56 97 VAL A C 1
ATOM 757 O O . VAL A 1 97 ? -18.165 -3.838 5.828 1.00 90.56 97 VAL A O 1
ATOM 760 N N . LYS A 1 98 ? -17.421 -3.662 7.941 1.00 87.56 98 LYS A N 1
ATOM 761 C CA . LYS A 1 98 ? -16.073 -4.180 7.651 1.00 87.56 98 LYS A CA 1
ATOM 762 C C . LYS A 1 98 ? -16.130 -5.615 7.129 1.00 87.56 98 LYS A C 1
ATOM 764 O O . LYS A 1 98 ? -15.485 -5.921 6.128 1.00 87.56 98 LYS A O 1
ATOM 769 N N . ALA A 1 99 ? -16.927 -6.477 7.756 1.00 90.12 99 ALA A N 1
ATOM 770 C CA . ALA A 1 99 ? -17.119 -7.854 7.319 1.00 90.12 99 ALA A CA 1
ATOM 771 C C . ALA A 1 99 ? -17.732 -7.916 5.913 1.00 90.12 99 ALA A C 1
ATOM 773 O O . ALA A 1 99 ? -17.239 -8.651 5.060 1.00 90.12 99 ALA A O 1
ATOM 774 N N . TYR A 1 100 ? -18.744 -7.092 5.633 1.00 93.25 100 TYR A N 1
ATOM 775 C CA . TYR A 1 100 ? -19.355 -7.002 4.308 1.00 93.25 100 TYR A CA 1
ATOM 776 C C . TYR A 1 100 ? -18.363 -6.491 3.256 1.00 93.25 100 TYR A C 1
ATOM 778 O O . TYR A 1 100 ? -18.245 -7.064 2.174 1.00 93.25 100 TYR A O 1
ATOM 786 N N . HIS A 1 101 ? -17.604 -5.443 3.575 1.00 90.38 101 HIS A N 1
ATOM 787 C CA . HIS A 1 101 ? -16.541 -4.947 2.710 1.00 90.38 101 HIS A CA 1
ATOM 788 C C . HIS A 1 101 ? -15.530 -6.056 2.396 1.00 90.38 101 HIS A C 1
ATOM 790 O O . HIS A 1 101 ? -15.230 -6.296 1.230 1.00 90.38 101 HIS A O 1
ATOM 796 N N . ASN A 1 102 ? -15.051 -6.773 3.412 1.00 89.50 102 ASN A N 1
ATOM 797 C CA . ASN A 1 102 ? -14.081 -7.851 3.233 1.00 89.50 102 ASN A CA 1
ATOM 798 C C . ASN A 1 102 ? -14.640 -9.034 2.437 1.00 89.50 102 ASN A C 1
ATOM 800 O O . ASN A 1 102 ? -13.914 -9.632 1.648 1.00 89.50 102 ASN A O 1
ATOM 804 N N . ALA A 1 103 ? -15.921 -9.359 2.601 1.00 92.12 103 ALA A N 1
ATOM 805 C CA . ALA A 1 103 ? -16.550 -10.454 1.874 1.00 92.12 103 ALA A CA 1
ATOM 806 C C . ALA A 1 103 ? -16.827 -10.105 0.405 1.00 92.12 103 ALA A C 1
ATOM 808 O O . ALA A 1 103 ? -16.616 -10.935 -0.476 1.00 92.12 103 ALA A O 1
ATOM 809 N N . TYR A 1 104 ? -17.298 -8.885 0.131 1.00 92.88 104 TYR A N 1
ATOM 810 C CA . TYR A 1 104 ? -17.869 -8.548 -1.174 1.00 92.88 104 TYR A CA 1
ATOM 811 C C . TYR A 1 104 ? -17.065 -7.535 -1.970 1.00 92.88 104 TYR A C 1
ATOM 813 O O . TYR A 1 104 ? -17.034 -7.637 -3.188 1.00 92.88 104 TYR A O 1
ATOM 821 N N . VAL A 1 105 ? -16.429 -6.555 -1.331 1.00 90.94 105 VAL A N 1
ATOM 822 C CA . VAL A 1 105 ? -15.722 -5.467 -2.028 1.00 90.94 105 VAL A CA 1
ATOM 823 C C . VAL A 1 105 ? -14.246 -5.801 -2.190 1.00 90.94 105 VAL A C 1
ATOM 825 O O . VAL A 1 105 ? -13.689 -5.669 -3.280 1.00 90.94 105 VAL A O 1
ATOM 828 N N . TRP A 1 106 ? -13.625 -6.296 -1.121 1.00 89.06 106 TRP A N 1
ATOM 829 C CA . TRP A 1 106 ? -12.207 -6.623 -1.080 1.00 89.06 106 TRP A CA 1
ATOM 830 C C . TRP A 1 106 ? -11.740 -7.558 -2.208 1.00 89.06 106 TRP A C 1
ATOM 832 O O . TRP A 1 106 ? -10.701 -7.263 -2.795 1.00 89.06 106 TR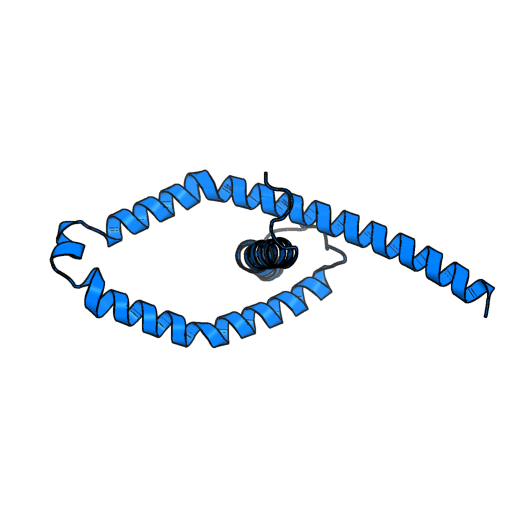P A O 1
ATOM 842 N N . PRO A 1 107 ? -12.491 -8.599 -2.628 1.00 90.75 107 PRO A N 1
ATOM 843 C CA . PRO A 1 107 ? -12.075 -9.434 -3.758 1.00 90.75 107 PRO A CA 1
ATOM 844 C C . PRO A 1 107 ? -11.919 -8.656 -5.073 1.00 90.75 107 PRO A C 1
ATOM 846 O O . PRO A 1 107 ? -11.017 -8.939 -5.859 1.00 90.75 107 PRO A O 1
ATOM 849 N N . TYR A 1 108 ? -12.764 -7.652 -5.325 1.00 90.94 108 TYR A N 1
ATOM 850 C CA . TYR A 1 108 ? -12.636 -6.801 -6.513 1.00 90.94 108 TYR A CA 1
ATOM 851 C C . TYR A 1 108 ? -11.467 -5.827 -6.393 1.00 90.94 108 TYR A C 1
ATOM 853 O O . TYR A 1 108 ? -10.790 -5.559 -7.384 1.00 90.94 108 TYR A O 1
ATOM 861 N N . VAL A 1 109 ? -11.206 -5.326 -5.184 1.00 88.44 109 VAL A N 1
ATOM 862 C CA . VAL A 1 109 ? -10.031 -4.493 -4.901 1.00 88.44 109 VAL A CA 1
ATOM 863 C C . VAL A 1 109 ? -8.747 -5.283 -5.155 1.00 88.44 109 VAL A C 1
ATOM 865 O O . VAL A 1 109 ? -7.852 -4.783 -5.829 1.00 88.44 109 VAL A O 1
ATOM 868 N N . VAL A 1 110 ? -8.692 -6.541 -4.713 1.00 87.88 110 VAL A N 1
ATOM 869 C CA . VAL A 1 110 ? -7.575 -7.451 -4.998 1.00 87.88 110 VAL A CA 1
ATOM 870 C C . VAL A 1 110 ? -7.403 -7.660 -6.503 1.00 87.88 110 VAL A C 1
ATOM 872 O O . VAL A 1 110 ? -6.305 -7.459 -7.008 1.00 87.88 110 VAL A O 1
ATOM 875 N N . LYS A 1 111 ? -8.475 -7.948 -7.253 1.00 87.75 1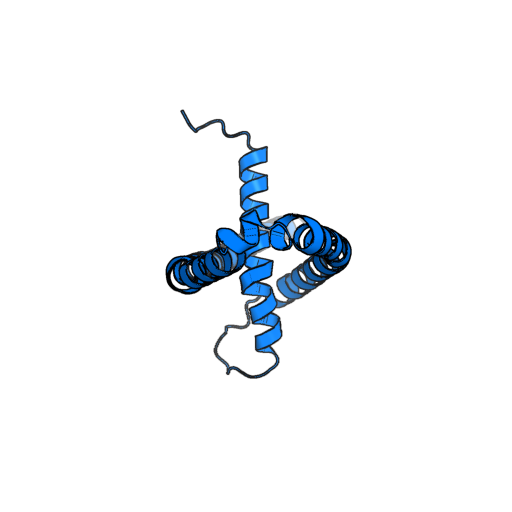11 LYS A N 1
ATOM 876 C CA . LYS A 1 111 ? -8.389 -8.063 -8.723 1.00 87.75 111 LYS A CA 1
ATOM 877 C C . LYS A 1 111 ? -7.874 -6.789 -9.394 1.00 87.75 111 LYS A C 1
ATOM 879 O O . LYS A 1 111 ? -7.084 -6.847 -10.328 1.00 87.75 111 LYS A O 1
ATOM 884 N N . MET A 1 112 ? -8.307 -5.619 -8.927 1.00 89.75 112 MET A N 1
ATOM 885 C CA . MET A 1 112 ? -7.777 -4.342 -9.410 1.00 89.75 112 MET A CA 1
ATOM 886 C C . MET A 1 112 ? -6.269 -4.224 -9.142 1.00 89.75 112 MET A C 1
ATOM 888 O O . MET A 1 112 ? -5.537 -3.760 -10.011 1.00 89.75 112 MET A O 1
ATOM 892 N N . PHE A 1 113 ? -5.796 -4.661 -7.977 1.00 89.56 113 PHE A N 1
ATOM 893 C CA . PHE A 1 113 ? -4.374 -4.675 -7.637 1.00 89.56 113 PHE A CA 1
ATOM 894 C C . PHE A 1 113 ? -3.558 -5.659 -8.481 1.00 89.56 113 PHE A C 1
ATOM 896 O O . PHE A 1 113 ? -2.459 -5.311 -8.904 1.00 89.56 113 PHE A O 1
ATOM 903 N N . GLU A 1 114 ? -4.108 -6.824 -8.818 1.00 87.06 114 GLU A N 1
ATOM 904 C CA . GLU A 1 114 ? -3.493 -7.749 -9.781 1.00 87.06 114 GLU A CA 1
ATOM 905 C C . GLU A 1 114 ? -3.319 -7.088 -11.163 1.00 87.06 114 GLU A C 1
ATOM 907 O O . GLU A 1 114 ? -2.275 -7.229 -11.800 1.00 87.06 114 GLU A O 1
ATOM 912 N N . TYR A 1 115 ? -4.290 -6.286 -11.622 1.00 88.50 115 TYR A N 1
ATOM 913 C CA . TYR A 1 115 ? -4.120 -5.511 -12.858 1.00 88.50 115 TYR A CA 1
ATOM 914 C C . TYR A 1 115 ? -3.027 -4.442 -12.749 1.00 88.50 115 TYR A C 1
ATOM 916 O O . TYR A 1 115 ? -2.323 -4.200 -13.731 1.00 88.50 115 TYR A O 1
ATOM 924 N N . ILE A 1 116 ? -2.856 -3.815 -11.580 1.00 88.25 116 ILE A N 1
ATOM 925 C CA . ILE A 1 116 ? -1.751 -2.873 -11.344 1.00 88.25 116 ILE A CA 1
ATOM 926 C C . ILE A 1 116 ? -0.403 -3.590 -11.486 1.00 88.25 116 ILE A C 1
ATOM 928 O O . ILE A 1 116 ? 0.473 -3.055 -12.158 1.00 88.25 116 ILE A O 1
ATOM 932 N N . GLU A 1 117 ? -0.247 -4.811 -10.963 1.00 85.00 117 GLU A N 1
ATOM 933 C CA . GLU A 1 117 ? 0.987 -5.601 -11.134 1.00 85.00 117 GLU A CA 1
ATOM 934 C C . GLU A 1 117 ? 1.307 -5.871 -12.612 1.00 85.00 117 GLU A C 1
ATOM 936 O O . GLU A 1 117 ? 2.440 -5.678 -13.060 1.00 85.00 117 GLU A O 1
ATOM 941 N N . ILE A 1 118 ? 0.298 -6.258 -13.397 1.00 86.75 118 ILE A N 1
ATOM 942 C CA . ILE A 1 118 ? 0.458 -6.492 -14.840 1.00 86.75 118 ILE A CA 1
ATOM 943 C C . ILE A 1 118 ? 0.860 -5.199 -15.565 1.00 86.75 118 ILE A C 1
ATOM 945 O O . ILE A 1 118 ? 1.687 -5.225 -16.484 1.00 86.75 118 ILE A O 1
ATOM 949 N N . LEU A 1 119 ? 0.282 -4.060 -15.175 1.00 88.81 119 LEU A N 1
ATOM 950 C CA . LEU A 1 119 ? 0.618 -2.754 -15.743 1.00 88.81 119 LEU A CA 1
ATOM 951 C C . LEU A 1 119 ? 2.037 -2.315 -15.370 1.00 88.81 119 LEU A C 1
ATOM 953 O O . LEU A 1 119 ? 2.761 -1.830 -16.237 1.00 88.81 119 LEU A O 1
ATOM 957 N N . GLU A 1 120 ? 2.458 -2.508 -14.118 1.00 86.19 120 GLU A N 1
ATOM 958 C CA . GLU A 1 120 ? 3.827 -2.233 -13.667 1.00 86.19 120 GLU A CA 1
ATOM 959 C C . GLU A 1 120 ? 4.854 -3.005 -14.490 1.00 86.19 120 GLU A C 1
ATOM 961 O O . GLU A 1 120 ? 5.852 -2.428 -14.927 1.00 86.19 120 GLU A O 1
ATOM 966 N N . LEU A 1 121 ? 4.605 -4.298 -14.721 1.00 85.69 121 LEU A N 1
ATOM 967 C CA . LEU A 1 121 ? 5.494 -5.148 -15.503 1.00 85.69 121 LEU A CA 1
ATOM 968 C C . LEU A 1 121 ? 5.631 -4.625 -16.939 1.00 85.69 121 LEU A C 1
ATOM 970 O O . LEU A 1 121 ? 6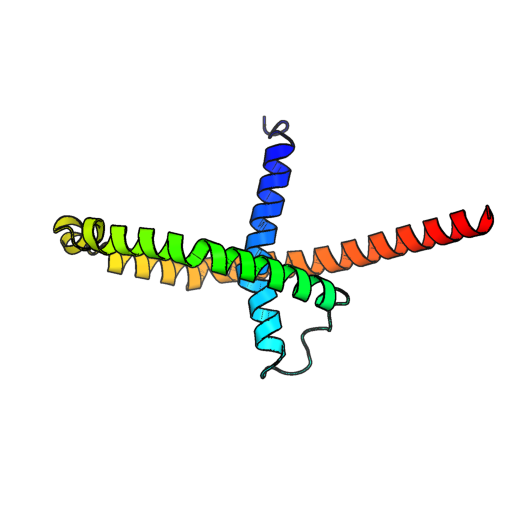.746 -4.357 -17.388 1.00 85.69 121 LEU A O 1
ATOM 974 N N . HIS A 1 122 ? 4.511 -4.378 -17.623 1.00 87.56 122 HIS A N 1
ATOM 975 C CA . HIS A 1 122 ? 4.526 -3.848 -18.989 1.00 87.56 122 HIS A CA 1
ATOM 976 C C . HIS A 1 122 ? 5.199 -2.476 -19.086 1.00 87.56 122 HIS A C 1
ATOM 978 O O . HIS A 1 122 ? 5.957 -2.220 -20.023 1.00 87.56 122 HIS A O 1
ATOM 984 N N . LEU A 1 123 ? 4.943 -1.581 -18.128 1.00 87.81 123 LEU A N 1
ATOM 985 C CA . LEU A 1 123 ? 5.590 -0.271 -18.091 1.00 87.81 123 LEU A CA 1
ATOM 986 C C . LEU A 1 123 ? 7.097 -0.411 -17.883 1.00 87.81 123 LEU A C 1
ATOM 988 O O . LEU A 1 123 ? 7.874 0.248 -18.573 1.00 87.81 123 LEU A O 1
ATOM 992 N N . CYS A 1 124 ? 7.521 -1.288 -16.975 1.00 85.88 124 CYS A N 1
ATOM 993 C CA . CYS A 1 124 ? 8.932 -1.546 -16.721 1.00 85.88 124 CYS A CA 1
ATOM 994 C C . CYS A 1 124 ? 9.637 -2.115 -17.958 1.00 85.88 124 CYS A C 1
ATOM 996 O O . CYS A 1 124 ? 10.726 -1.655 -18.313 1.00 85.88 124 CYS A O 1
ATOM 998 N N . GLU A 1 125 ? 9.022 -3.077 -18.643 1.00 87.81 125 GLU A N 1
ATOM 999 C CA . GLU A 1 125 ? 9.558 -3.642 -19.882 1.00 87.81 125 GLU A CA 1
ATOM 1000 C C . GLU A 1 125 ? 9.663 -2.578 -20.973 1.00 87.81 125 GLU A C 1
ATOM 1002 O O . GLU A 1 125 ? 10.724 -2.413 -21.582 1.00 87.81 125 GLU A O 1
ATOM 1007 N N . HIS A 1 126 ? 8.598 -1.800 -21.177 1.00 89.44 126 HIS A N 1
ATOM 1008 C CA . HIS A 1 126 ? 8.578 -0.745 -22.180 1.00 89.44 126 HIS A CA 1
ATOM 1009 C C . HIS A 1 126 ? 9.664 0.303 -21.915 1.00 89.44 126 HIS A C 1
ATOM 1011 O O . HIS A 1 126 ? 10.438 0.636 -22.812 1.00 89.44 126 HIS A O 1
ATOM 1017 N N . LEU A 1 127 ? 9.772 0.797 -20.680 1.00 87.56 127 LEU A N 1
ATOM 1018 C CA . LEU A 1 127 ? 10.776 1.793 -20.306 1.00 87.56 127 LEU A CA 1
ATOM 1019 C C . LEU A 1 127 ? 12.199 1.251 -20.462 1.00 87.56 127 LEU A C 1
ATOM 1021 O O . LEU A 1 127 ? 13.056 1.946 -21.008 1.00 87.56 127 LEU A O 1
ATOM 1025 N N . THR A 1 128 ? 12.441 -0.001 -20.068 1.00 87.19 128 THR A N 1
ATOM 1026 C CA . THR A 1 128 ? 13.737 -0.668 -20.268 1.00 87.19 128 THR A CA 1
ATOM 1027 C C . THR A 1 128 ? 14.101 -0.750 -21.750 1.00 87.19 128 THR A C 1
ATOM 1029 O O . THR A 1 128 ? 15.230 -0.435 -22.129 1.00 87.19 128 THR A O 1
ATOM 1032 N N . GLN A 1 129 ? 13.147 -1.111 -22.614 1.00 88.94 129 GLN A N 1
ATOM 1033 C CA . GLN A 1 129 ? 13.363 -1.162 -24.062 1.00 88.94 129 GLN A CA 1
ATOM 1034 C C . GLN A 1 129 ? 13.678 0.218 -24.651 1.00 88.94 129 GLN A C 1
ATOM 1036 O O . GLN A 1 129 ? 14.598 0.342 -25.463 1.00 88.94 129 GLN A O 1
ATOM 1041 N N . GLN A 1 130 ? 12.951 1.267 -24.251 1.00 89.94 130 GLN A N 1
ATOM 1042 C CA . GLN A 1 130 ? 13.235 2.628 -24.719 1.00 89.94 130 GLN A CA 1
ATOM 1043 C C . GLN A 1 130 ? 14.600 3.117 -24.233 1.00 89.94 130 GLN A C 1
ATOM 1045 O O . GLN A 1 130 ? 15.358 3.706 -25.003 1.00 89.94 130 GLN A O 1
ATOM 1050 N N . TRP A 1 131 ? 14.955 2.817 -22.983 1.00 88.19 131 TRP A N 1
ATOM 1051 C CA . TRP A 1 131 ? 16.259 3.156 -22.428 1.00 88.19 131 TRP A CA 1
ATOM 1052 C C . TRP A 1 131 ? 17.403 2.447 -23.157 1.00 88.19 131 TRP A C 1
ATOM 1054 O O . TRP A 1 131 ? 18.409 3.073 -23.487 1.00 88.19 131 TRP A O 1
ATOM 1064 N N . ALA A 1 132 ? 17.242 1.161 -23.479 1.00 89.50 132 ALA A N 1
ATOM 1065 C CA . ALA A 1 132 ? 18.223 0.411 -24.258 1.00 89.50 132 ALA A CA 1
ATOM 1066 C C . ALA A 1 132 ? 18.442 1.034 -25.648 1.00 89.50 132 ALA A C 1
ATOM 1068 O O . ALA A 1 132 ? 19.586 1.221 -26.065 1.00 89.50 132 ALA A O 1
ATOM 1069 N N . LYS A 1 133 ? 17.361 1.433 -26.335 1.00 89.06 133 LYS A N 1
ATOM 1070 C CA . LYS A 1 133 ? 17.444 2.153 -27.617 1.00 89.06 133 LYS A CA 1
ATOM 1071 C C . LYS A 1 133 ? 18.176 3.487 -27.474 1.00 89.06 133 LYS A C 1
ATOM 1073 O O . LYS A 1 133 ? 19.060 3.783 -28.274 1.00 89.06 133 LYS A O 1
ATOM 1078 N N . LEU A 1 134 ? 17.851 4.268 -26.443 1.00 90.75 134 LEU A N 1
ATOM 1079 C CA . LEU A 1 134 ? 18.504 5.548 -26.170 1.00 90.75 134 LEU A CA 1
ATOM 1080 C C . LEU A 1 134 ? 20.006 5.368 -25.909 1.00 90.75 134 LEU A C 1
ATOM 1082 O O . LEU A 1 134 ? 20.826 6.097 -26.459 1.00 90.75 134 LEU A O 1
ATOM 1086 N N . LYS A 1 135 ? 20.378 4.360 -25.116 1.00 89.62 135 LYS A N 1
ATOM 1087 C CA . LYS A 1 135 ? 21.773 4.052 -24.789 1.00 89.62 135 LYS A CA 1
ATOM 1088 C C . LYS A 1 135 ? 22.582 3.672 -26.030 1.00 89.62 135 LYS A C 1
ATOM 1090 O O . LYS A 1 135 ? 23.715 4.124 -26.172 1.00 89.62 135 LYS A O 1
ATOM 1095 N N . LEU A 1 136 ? 21.996 2.890 -26.940 1.00 87.75 136 LEU A N 1
ATOM 1096 C CA . LEU A 1 136 ? 22.618 2.559 -28.226 1.00 87.75 136 LEU A CA 1
ATOM 1097 C C . LEU A 1 136 ? 22.809 3.796 -29.109 1.00 87.75 136 LEU A C 1
ATOM 1099 O O . LEU A 1 136 ? 23.851 3.928 -29.743 1.00 87.75 136 LEU A O 1
ATOM 1103 N N . LEU A 1 137 ? 21.836 4.713 -29.131 1.00 86.38 137 LEU A N 1
ATOM 1104 C CA . LEU A 1 137 ? 21.974 5.979 -29.851 1.00 86.38 137 LEU A CA 1
ATOM 1105 C C . LEU A 1 137 ? 23.111 6.819 -29.264 1.00 86.38 137 LEU A C 1
ATOM 1107 O O . LEU A 1 137 ? 24.001 7.214 -30.005 1.00 86.38 137 LEU A O 1
ATOM 1111 N N . ILE A 1 138 ? 23.144 7.027 -27.947 1.00 85.69 138 ILE A N 1
ATOM 1112 C CA . ILE A 1 138 ? 24.196 7.812 -27.278 1.00 85.69 138 ILE A CA 1
ATOM 1113 C C . ILE A 1 138 ? 25.586 7.209 -27.532 1.00 85.69 138 ILE A C 1
ATOM 1115 O O . ILE A 1 138 ? 26.510 7.931 -27.897 1.00 85.69 138 ILE A O 1
ATOM 1119 N N . SER A 1 139 ? 25.722 5.884 -27.429 1.00 83.25 139 SER A N 1
ATOM 1120 C CA . SER A 1 139 ? 26.981 5.171 -27.690 1.00 83.25 139 SER A CA 1
ATOM 1121 C C . SER A 1 139 ? 27.459 5.257 -29.142 1.00 83.25 139 SER A C 1
ATOM 1123 O O . SER A 1 139 ? 28.614 4.949 -29.401 1.00 83.25 139 SER A O 1
ATOM 1125 N N . LYS A 1 140 ? 26.590 5.609 -30.095 1.00 75.12 140 LYS A N 1
ATOM 1126 C CA . LYS A 1 140 ? 26.956 5.782 -31.508 1.00 75.12 140 LYS A CA 1
ATOM 1127 C C . LYS A 1 140 ? 27.480 7.194 -31.809 1.00 75.12 140 LYS A C 1
ATOM 1129 O O . LYS A 1 140 ? 28.107 7.397 -32.843 1.00 75.12 140 LYS A O 1
ATOM 1134 N N . TYR A 1 141 ? 27.193 8.157 -30.932 1.00 68.19 141 TYR A N 1
ATOM 1135 C CA . TYR A 1 141 ? 27.609 9.561 -31.041 1.00 68.19 141 TYR A CA 1
ATOM 1136 C C . TYR A 1 141 ? 28.727 9.943 -30.055 1.00 68.19 141 TYR A C 1
ATOM 1138 O O . TYR A 1 141 ? 29.111 11.110 -30.009 1.00 68.19 141 TYR A O 1
ATOM 1146 N N . THR A 1 142 ? 29.230 8.978 -29.281 1.00 53.84 142 THR A N 1
ATOM 1147 C CA . THR A 1 142 ? 30.403 9.107 -28.401 1.00 53.84 142 THR A CA 1
ATOM 1148 C C . THR A 1 142 ? 31.515 8.232 -28.954 1.00 53.84 142 THR A C 1
ATOM 1150 O O . THR A 1 142 ? 32.675 8.690 -28.956 1.00 53.84 142 THR A O 1
#

Secondary structure (DSSP, 8-state):
--TTS-HHHHHHHHHHHHHHHIIIIIHHHHHHTTSSS-S-S---TTHHHHHHHHHHHHHHHHHHHHHHHHHHHHHIIIIITSHHHHHTTHHHHHHHHHHHIIIIIHHHHHHHHHHHHHHHHHHHHHHHHHHHHHHHHHHH--

Sequence (142 aa):
MVCCLSLKFIITTIIAIYGLYLYSYKCPSLDRGVIGDGVDKVLHPLTHHHNKVCDGLNKGVDFASPYVAKVQQGLDQHVFAHPLAKQYEVESKLETVKAYHNAYVWPYVVKMFEYIEILELHLCEHLTQQWAKLKLLISKYT

Foldseek 3Di:
DPPPPPPVNVVVVVVVLVLCLLVVPVLVVLVCVVDDDDDPPPPQVCSVVSVVVSVVSVVVCVVCVVVVVVVVVVCVVPPCPDPVVVVVVVVVVVVVVVVCCVVPVVVVSVVVSVVVSVVVSVVVVVVVVVVVVVVVVVVVVD

pLDDT: mean 81.05, std 14.37, range [36.06, 93.25]